Protein AF-A0A9E3KAG6-F1 (afdb_monomer_lite)

Radius of gyration: 15.15 Å; chains: 1; bounding box: 37×36×38 Å

Secondary structure (DSSP, 8-state):
-EEEEEE-TTB-SHHHHHHHHHHHHSSPPEEEETT-SSPPTTEEEEEE--B-GGGGSSSTTTTGGGSTTHHHHHHHHHTT--EEEETHHHHHHHHTTSS---EETTEE---HHHHHHHHHTT-EEEE-SS-SS--GGGEEEEE-TTS-EEEESS-GGGGSSGGGT--TTHHHHHHHHHHH-

Structure (mmCIF, N/CA/C/O backbone):
data_AF-A0A9E3KAG6-F1
#
_entry.id   AF-A0A9E3KAG6-F1
#
loop_
_atom_site.group_PDB
_atom_site.id
_atom_site.type_symbol
_atom_site.label_atom_id
_atom_site.label_alt_id
_atom_site.label_comp_id
_atom_site.label_asym_id
_atom_site.label_entity_id
_atom_site.label_seq_id
_atom_site.pdbx_PDB_ins_code
_atom_site.Cartn_x
_atom_site.Cartn_y
_atom_site.Cartn_z
_atom_site.occupancy
_atom_site.B_iso_or_equiv
_atom_site.auth_seq_id
_atom_site.auth_comp_id
_atom_site.auth_asym_id
_atom_site.auth_atom_id
_atom_site.pdbx_PDB_model_num
ATOM 1 N N . MET A 1 1 ? -18.579 0.492 5.345 1.00 77.81 1 MET A N 1
ATOM 2 C CA . MET A 1 1 ? -17.256 0.242 5.961 1.00 77.81 1 MET A CA 1
ATOM 3 C C . MET A 1 1 ? -16.505 1.558 6.053 1.00 77.81 1 MET A C 1
ATOM 5 O O . MET A 1 1 ? -16.587 2.322 5.100 1.00 77.81 1 MET A O 1
ATOM 9 N N . LYS A 1 2 ? -15.832 1.861 7.171 1.00 91.69 2 LYS A N 1
ATOM 10 C CA . LYS A 1 2 ? -14.986 3.061 7.254 1.00 91.69 2 LYS A CA 1
ATOM 11 C C . LYS A 1 2 ? -13.569 2.718 6.805 1.00 91.69 2 LYS A C 1
ATOM 13 O O . LYS A 1 2 ? -13.017 1.715 7.248 1.00 91.69 2 LYS A O 1
ATOM 18 N N . SER A 1 3 ? -12.988 3.561 5.968 1.00 95.44 3 SER A N 1
ATOM 19 C CA . SER A 1 3 ? -11.606 3.451 5.506 1.00 95.44 3 SER A CA 1
ATOM 20 C C . SER A 1 3 ? -10.801 4.670 5.951 1.00 95.44 3 SER A C 1
ATOM 22 O O . SER A 1 3 ? -11.362 5.747 6.168 1.00 95.44 3 SER A O 1
ATOM 24 N N . ALA A 1 4 ? -9.490 4.503 6.102 1.00 97.44 4 ALA A N 1
ATOM 25 C CA . ALA A 1 4 ? -8.551 5.587 6.369 1.00 97.44 4 ALA A CA 1
ATOM 26 C C . ALA A 1 4 ? -7.485 5.637 5.273 1.00 97.44 4 ALA A C 1
ATOM 28 O O . ALA A 1 4 ? -6.907 4.607 4.937 1.00 97.44 4 ALA A O 1
ATOM 29 N N . VAL A 1 5 ? -7.198 6.830 4.756 1.00 98.31 5 VAL A N 1
ATOM 30 C CA . VAL A 1 5 ? -6.017 7.111 3.931 1.00 98.31 5 VAL A CA 1
ATOM 31 C C . VAL A 1 5 ? -5.046 7.918 4.779 1.00 98.31 5 VAL A C 1
ATOM 33 O O . VAL A 1 5 ? -5.398 8.990 5.272 1.00 98.31 5 VAL A O 1
ATOM 36 N N . ILE A 1 6 ? -3.835 7.402 4.970 1.00 98.56 6 ILE A N 1
ATOM 37 C CA . ILE A 1 6 ? -2.831 8.047 5.820 1.00 98.56 6 ILE A CA 1
ATOM 38 C C . ILE A 1 6 ? -2.099 9.132 5.032 1.00 98.56 6 ILE A C 1
ATOM 40 O O . ILE A 1 6 ? -1.565 8.870 3.962 1.00 98.56 6 ILE A O 1
ATOM 44 N N . VAL A 1 7 ? -2.036 10.346 5.568 1.00 98.44 7 VAL A N 1
ATOM 45 C CA . VAL A 1 7 ? -1.378 11.494 4.935 1.00 98.44 7 VAL A CA 1
ATOM 46 C C . VAL A 1 7 ? -0.050 11.761 5.633 1.00 98.44 7 VAL A C 1
ATOM 48 O O . VAL A 1 7 ? -0.022 12.091 6.821 1.00 98.44 7 VAL A O 1
ATOM 51 N N . PHE A 1 8 ? 1.047 11.642 4.886 1.00 98.12 8 PHE A N 1
ATOM 52 C CA . PHE A 1 8 ? 2.402 11.933 5.358 1.00 98.12 8 PHE A CA 1
ATOM 53 C C . PHE A 1 8 ? 2.898 13.255 4.757 1.00 98.12 8 PHE A C 1
ATOM 55 O O . PHE A 1 8 ? 2.455 13.649 3.677 1.00 98.12 8 PHE A O 1
ATOM 62 N N . PRO A 1 9 ? 3.868 13.946 5.378 1.00 97.06 9 PRO A N 1
ATOM 63 C CA . PRO A 1 9 ? 4.537 15.063 4.727 1.00 97.06 9 PRO A CA 1
ATOM 64 C C . PRO A 1 9 ? 5.186 14.556 3.435 1.00 97.06 9 PRO A C 1
ATOM 66 O O . PRO A 1 9 ? 5.967 13.614 3.487 1.00 97.06 9 PRO A O 1
ATOM 69 N N . GLY A 1 10 ? 4.860 15.139 2.280 1.00 93.00 10 GLY A N 1
ATOM 70 C CA . GLY A 1 10 ? 5.414 14.723 0.982 1.00 93.00 10 GLY A CA 1
ATOM 71 C C . GLY A 1 10 ? 4.721 13.532 0.303 1.00 93.00 10 GLY A C 1
ATOM 72 O O . GLY A 1 10 ? 5.100 13.182 -0.819 1.00 93.00 10 GLY A O 1
ATOM 73 N N . SER A 1 11 ? 3.682 12.931 0.905 1.00 92.75 11 SER A N 1
ATOM 74 C CA . SER A 1 11 ? 2.778 12.076 0.123 1.00 92.75 11 SER A CA 1
ATOM 75 C C . SER A 1 11 ? 2.106 12.910 -0.975 1.00 92.75 11 SER A C 1
ATOM 77 O O . SER A 1 11 ? 1.909 14.117 -0.820 1.00 92.75 11 SER A O 1
ATOM 79 N N . ASN A 1 12 ? 1.830 12.292 -2.125 1.00 94.81 12 ASN A N 1
ATOM 80 C CA . ASN A 1 12 ? 1.224 13.003 -3.257 1.00 94.81 12 ASN A CA 1
ATOM 81 C C . ASN A 1 12 ? 0.150 12.203 -4.006 1.00 94.81 12 ASN A C 1
ATOM 83 O O . ASN A 1 12 ? -0.509 12.766 -4.875 1.00 94.81 12 ASN A O 1
ATOM 87 N N . CYS A 1 13 ? -0.051 10.930 -3.649 1.00 95.81 13 CYS A N 1
ATOM 88 C CA . CYS A 1 13 ? -1.114 10.076 -4.189 1.00 95.81 13 CYS A CA 1
ATOM 89 C C . CYS A 1 13 ? -2.250 9.845 -3.173 1.00 95.81 13 CYS A C 1
ATOM 91 O O . CYS A 1 13 ? -3.139 9.037 -3.415 1.00 95.81 13 CYS A O 1
ATOM 93 N N . ASP A 1 14 ? -2.234 10.527 -2.023 1.00 96.44 14 ASP A N 1
ATOM 94 C CA . ASP A 1 14 ? -3.282 10.433 -0.993 1.00 96.44 14 ASP A CA 1
ATOM 95 C C . ASP A 1 14 ? -4.676 10.764 -1.546 1.00 96.44 14 ASP A C 1
ATOM 97 O O . ASP A 1 14 ? -5.625 10.010 -1.328 1.00 96.44 14 ASP A O 1
ATOM 101 N N . ARG A 1 15 ? -4.806 11.850 -2.314 1.00 96.12 15 ARG A N 1
ATOM 102 C CA . ARG A 1 15 ? -6.071 12.215 -2.970 1.00 96.12 15 ARG A CA 1
ATOM 103 C C . ARG A 1 15 ? -6.500 11.219 -4.045 1.00 96.12 15 ARG A C 1
ATOM 105 O O . ARG A 1 15 ? -7.683 10.893 -4.088 1.00 96.12 15 ARG A O 1
ATOM 112 N N . ASP A 1 16 ? -5.570 10.722 -4.858 1.00 95.25 16 ASP A N 1
ATOM 113 C CA . ASP A 1 16 ? -5.859 9.724 -5.900 1.00 95.25 16 ASP A CA 1
ATOM 114 C C . ASP A 1 16 ? -6.440 8.455 -5.263 1.00 95.25 16 ASP A C 1
ATOM 116 O O . ASP A 1 16 ? -7.494 7.957 -5.661 1.00 95.25 16 ASP A O 1
ATOM 120 N N . LEU A 1 17 ? -5.804 7.989 -4.187 1.00 95.19 17 LEU A N 1
ATOM 121 C CA . LEU A 1 17 ? -6.249 6.829 -3.426 1.00 95.19 17 LEU A CA 1
ATOM 122 C C . LEU A 1 17 ? -7.601 7.067 -2.742 1.00 95.19 17 LEU A C 1
ATOM 124 O O . LEU A 1 17 ? -8.454 6.179 -2.720 1.00 95.19 17 LEU A O 1
ATOM 128 N N . ALA A 1 18 ? -7.833 8.275 -2.224 1.00 96.00 18 ALA A N 1
ATOM 129 C CA . ALA A 1 18 ? -9.111 8.636 -1.625 1.00 96.00 18 ALA A CA 1
ATOM 130 C C . ALA A 1 18 ? -10.261 8.654 -2.641 1.00 96.00 18 ALA A C 1
ATOM 132 O O . ALA A 1 18 ? -11.360 8.187 -2.329 1.00 96.00 18 ALA A O 1
ATOM 133 N N . VAL A 1 19 ? -10.008 9.156 -3.855 1.00 94.88 19 VAL A N 1
ATOM 134 C CA . VAL A 1 19 ? -10.962 9.102 -4.969 1.00 94.88 19 VAL A CA 1
ATOM 135 C C . VAL A 1 19 ? -11.237 7.653 -5.344 1.00 94.88 19 VAL A C 1
ATOM 137 O O . VAL A 1 19 ? -12.400 7.265 -5.360 1.00 94.88 19 VAL A O 1
ATOM 140 N N . ALA A 1 20 ? -10.201 6.835 -5.540 1.00 93.56 20 ALA A N 1
ATOM 141 C CA . ALA A 1 20 ? -10.365 5.428 -5.891 1.00 93.56 20 ALA A CA 1
ATOM 142 C C . ALA A 1 20 ? -11.238 4.671 -4.874 1.00 93.56 20 ALA A C 1
ATOM 144 O O . ALA A 1 20 ? -12.195 3.993 -5.245 1.00 93.56 20 ALA A O 1
ATOM 145 N N . ILE A 1 21 ? -10.974 4.852 -3.578 1.00 93.12 21 ILE A N 1
ATOM 146 C CA . ILE A 1 21 ? -11.787 4.260 -2.508 1.00 93.12 21 ILE A CA 1
ATOM 147 C C . ILE A 1 21 ? -13.230 4.777 -2.573 1.00 93.12 21 ILE A C 1
ATOM 149 O O . ILE A 1 21 ? -14.169 3.985 -2.492 1.00 93.12 21 ILE A O 1
ATOM 153 N N . ARG A 1 22 ? -13.449 6.084 -2.748 1.00 93.69 22 ARG A N 1
ATOM 154 C CA . ARG A 1 22 ? -14.803 6.653 -2.832 1.00 93.69 22 ARG A CA 1
ATOM 155 C C . ARG A 1 22 ? -15.587 6.122 -4.034 1.00 93.69 22 ARG A C 1
ATOM 157 O O . ARG A 1 22 ? -16.750 5.771 -3.871 1.00 93.69 22 ARG A O 1
ATOM 164 N N . GLU A 1 23 ? -14.962 6.040 -5.205 1.00 91.00 23 GLU A N 1
ATOM 165 C CA . GLU A 1 23 ? -15.593 5.587 -6.455 1.00 91.00 23 GLU A CA 1
ATOM 166 C C . GLU A 1 23 ? -16.040 4.121 -6.415 1.00 91.00 23 GLU A C 1
ATOM 168 O O . GLU A 1 23 ? -16.951 3.714 -7.142 1.00 91.00 23 GLU A O 1
ATOM 173 N N . VAL A 1 24 ? -15.393 3.309 -5.581 1.00 89.19 24 VAL A N 1
ATOM 174 C CA . VAL A 1 24 ? -15.722 1.888 -5.456 1.00 89.19 24 VAL A CA 1
ATOM 175 C C . VAL A 1 24 ? -16.631 1.625 -4.258 1.00 89.19 24 VAL A C 1
ATOM 177 O O . VAL A 1 24 ? -17.584 0.861 -4.365 1.00 89.19 24 VAL A O 1
ATOM 180 N N . THR A 1 25 ? -16.388 2.280 -3.121 1.00 87.19 25 THR A N 1
ATOM 181 C CA . THR A 1 25 ? -17.160 2.049 -1.885 1.00 87.19 25 THR A CA 1
ATOM 182 C C . THR A 1 25 ? -18.422 2.912 -1.761 1.00 87.19 25 THR A C 1
ATOM 184 O O . THR A 1 25 ? -19.243 2.681 -0.869 1.00 87.19 25 THR A O 1
ATOM 187 N N . GLY A 1 26 ? -18.543 3.971 -2.565 1.00 90.69 26 GLY A N 1
ATOM 188 C CA . GLY A 1 26 ? -19.543 5.030 -2.395 1.00 90.69 26 GLY A CA 1
ATOM 189 C C . GLY A 1 26 ? -19.307 5.944 -1.183 1.00 90.69 26 GLY A C 1
ATOM 190 O O . GLY A 1 26 ? -20.096 6.857 -0.952 1.00 90.69 26 GLY A O 1
ATOM 191 N N . HIS A 1 27 ? -18.240 5.730 -0.403 1.00 91.69 27 HIS A N 1
ATOM 192 C CA . HIS A 1 27 ? -17.947 6.464 0.829 1.00 91.69 27 HIS A CA 1
ATOM 193 C C . HIS A 1 27 ? -16.524 7.026 0.801 1.00 91.69 27 HIS A C 1
ATOM 195 O O . HIS A 1 27 ? -15.561 6.328 0.492 1.00 91.69 27 HIS A O 1
ATOM 201 N N . ALA A 1 28 ? -16.367 8.303 1.147 1.00 94.94 28 ALA A N 1
ATOM 202 C CA . ALA A 1 28 ? -15.037 8.893 1.252 1.00 94.94 28 ALA A CA 1
ATOM 203 C C . ALA A 1 28 ? -14.276 8.309 2.462 1.00 94.94 28 ALA A C 1
ATOM 205 O O . ALA A 1 28 ? -14.871 8.190 3.540 1.00 94.94 28 ALA A O 1
ATOM 206 N N . PRO A 1 29 ? -12.979 7.978 2.321 1.00 96.44 29 PRO A N 1
ATOM 207 C CA . PRO A 1 29 ? -12.153 7.618 3.465 1.00 96.44 29 PRO A CA 1
ATOM 208 C C . PRO A 1 29 ? -11.921 8.819 4.382 1.00 96.44 29 PRO A C 1
ATOM 210 O O . PRO A 1 29 ? -11.975 9.978 3.965 1.00 96.44 29 PRO A O 1
ATOM 213 N N . VAL A 1 30 ? -11.574 8.531 5.633 1.00 97.69 30 VAL A N 1
ATOM 214 C CA . VAL A 1 30 ? -10.984 9.522 6.532 1.00 97.69 30 VAL A CA 1
ATOM 215 C C . VAL A 1 30 ? -9.553 9.798 6.075 1.00 97.69 30 VAL A C 1
ATOM 217 O O . VAL A 1 30 ? -8.737 8.881 6.002 1.00 97.69 30 VAL A O 1
ATOM 220 N N . MET A 1 31 ? -9.235 11.060 5.800 1.00 98.19 31 MET A N 1
ATOM 221 C CA . MET A 1 31 ? -7.858 11.496 5.556 1.00 98.19 31 MET A CA 1
ATOM 222 C C . MET A 1 31 ? -7.173 11.700 6.911 1.00 98.19 31 MET A C 1
ATOM 224 O O . MET A 1 31 ? -7.459 12.680 7.598 1.00 98.19 31 MET A O 1
ATOM 228 N N . LEU A 1 32 ? -6.323 10.760 7.324 1.00 98.25 32 LEU A N 1
ATOM 229 C CA . LEU A 1 32 ? -5.736 10.734 8.665 1.00 98.25 32 LEU A CA 1
ATOM 230 C C . LEU A 1 32 ? -4.290 11.230 8.643 1.00 98.25 32 LEU A C 1
ATOM 232 O O . LEU A 1 32 ? -3.442 10.659 7.961 1.00 98.25 32 LEU A O 1
ATOM 236 N N . TRP A 1 33 ? -3.994 12.278 9.407 1.00 98.19 33 TRP A N 1
ATOM 237 C CA . TRP A 1 33 ? -2.645 12.833 9.487 1.00 98.19 33 TRP A CA 1
ATOM 238 C C . TRP A 1 33 ? -1.684 11.876 10.207 1.00 98.19 33 TRP A C 1
ATOM 240 O O . TRP A 1 33 ? -1.996 11.353 11.272 1.00 98.19 33 TRP A O 1
ATOM 250 N N . HIS A 1 34 ? -0.478 11.677 9.668 1.00 98.06 34 HIS A N 1
ATOM 251 C CA . HIS A 1 34 ? 0.520 10.760 10.241 1.00 98.06 34 HIS A CA 1
ATOM 252 C C . HIS A 1 34 ? 0.954 11.099 11.686 1.00 98.06 34 HIS A C 1
ATOM 254 O O . HIS A 1 34 ? 1.539 10.259 12.379 1.00 98.06 34 HIS A O 1
ATOM 260 N N . GLY A 1 35 ? 0.727 12.347 12.113 1.00 97.94 35 GLY A N 1
ATOM 261 C CA . GLY A 1 35 ? 1.027 12.847 13.453 1.00 97.94 35 GLY A CA 1
ATOM 262 C C . GLY A 1 35 ? -0.011 12.474 14.514 1.00 97.94 35 GLY A C 1
ATOM 263 O O . GLY A 1 35 ? 0.240 12.710 15.698 1.00 97.94 35 GLY A O 1
ATOM 264 N N . GLU A 1 36 ? -1.145 11.892 14.119 1.00 98.19 36 GLU A N 1
ATOM 265 C CA . GLU A 1 36 ? -2.110 11.307 15.051 1.00 98.19 36 GLU A CA 1
ATOM 266 C C . GLU A 1 36 ? -1.525 10.068 15.737 1.00 98.19 36 GLU A C 1
ATOM 268 O O . GLU A 1 36 ? -0.609 9.428 15.222 1.00 98.19 36 GLU A O 1
ATOM 273 N N . SER A 1 37 ? -2.029 9.738 16.925 1.00 96.69 37 SER A N 1
ATOM 274 C CA . SER A 1 37 ? -1.586 8.558 17.684 1.00 96.69 37 SER A CA 1
ATOM 275 C C . SER A 1 37 ? -2.578 7.407 17.684 1.00 96.69 37 SER A C 1
ATOM 277 O O . SER A 1 37 ? -2.259 6.371 18.248 1.00 96.69 37 SER A O 1
ATOM 279 N N . GLU A 1 38 ? -3.775 7.596 17.131 1.00 97.00 38 GLU A N 1
ATOM 280 C CA . GLU A 1 38 ? -4.855 6.614 17.185 1.00 97.00 38 GLU A CA 1
ATOM 281 C C . GLU A 1 38 ? -5.615 6.579 15.859 1.00 97.00 38 GLU A C 1
ATOM 283 O O . GLU A 1 38 ? -5.749 7.586 15.158 1.00 97.00 38 GLU A O 1
ATOM 288 N N . LEU A 1 39 ? -6.117 5.394 15.515 1.00 97.25 39 LEU A N 1
ATOM 289 C CA . LEU A 1 39 ? -7.044 5.218 14.403 1.00 97.25 39 LEU A CA 1
ATOM 290 C C . LEU A 1 39 ? -8.471 5.503 14.892 1.00 97.25 39 LEU A C 1
ATOM 292 O O . LEU A 1 39 ? -8.816 5.082 15.995 1.00 97.25 39 LEU A O 1
ATOM 296 N N . PRO A 1 40 ? -9.331 6.140 14.078 1.00 95.75 40 PRO A N 1
ATOM 297 C CA . PRO A 1 40 ? -10.746 6.270 14.407 1.00 95.75 40 PRO A CA 1
ATOM 298 C C . PRO A 1 40 ? -11.435 4.915 14.638 1.00 95.75 40 PRO A C 1
ATOM 300 O O . PRO A 1 40 ? -11.089 3.906 14.019 1.00 95.75 40 PRO A O 1
ATOM 303 N N . ASP A 1 41 ? -12.485 4.902 15.458 1.00 93.19 41 ASP A N 1
ATOM 304 C CA . ASP A 1 41 ? -13.242 3.678 15.725 1.00 93.19 41 ASP A CA 1
ATOM 305 C C . ASP A 1 41 ? -13.953 3.131 14.478 1.00 93.19 41 ASP A C 1
ATOM 307 O O . ASP A 1 41 ? -14.648 3.847 13.733 1.00 93.19 41 ASP A O 1
ATOM 311 N N . GLY A 1 42 ? -13.846 1.811 14.309 1.00 92.62 42 GLY A N 1
ATOM 312 C CA . GLY A 1 42 ? -14.519 1.058 13.252 1.00 92.62 42 GLY A CA 1
ATOM 313 C C . GLY A 1 42 ? -13.862 1.165 11.875 1.00 92.62 42 GLY A C 1
ATOM 314 O O . GLY A 1 42 ? -14.542 0.931 10.874 1.00 92.62 42 GLY A O 1
ATOM 315 N N . ILE A 1 43 ? -12.578 1.542 11.801 1.00 94.88 43 ILE A N 1
ATOM 316 C CA . ILE A 1 43 ? -11.793 1.448 10.562 1.00 94.88 43 ILE A CA 1
ATOM 317 C C . ILE A 1 43 ? -11.647 -0.023 10.160 1.00 94.88 43 ILE A C 1
ATOM 319 O O . ILE A 1 43 ? -11.070 -0.824 10.892 1.00 94.88 43 ILE A O 1
ATOM 323 N N . GLY A 1 44 ? -12.180 -0.353 8.984 1.00 93.69 44 GLY A N 1
ATOM 324 C CA . GLY A 1 44 ? -12.109 -1.677 8.363 1.00 93.69 44 GLY A CA 1
ATOM 325 C C . GLY A 1 44 ? -11.127 -1.760 7.194 1.00 93.69 44 GLY A C 1
ATOM 326 O O . GLY A 1 44 ? -10.910 -2.841 6.677 1.00 93.69 44 GLY A O 1
ATOM 327 N N . LEU A 1 45 ? -10.525 -0.646 6.769 1.00 95.69 45 LEU A N 1
ATOM 328 C CA . LEU A 1 45 ? -9.474 -0.624 5.748 1.00 95.69 45 LEU A CA 1
ATOM 329 C C . LEU A 1 45 ? -8.517 0.536 6.017 1.00 95.69 45 LEU A C 1
ATOM 331 O O . LEU A 1 45 ? -8.956 1.678 6.174 1.00 95.69 45 LEU A O 1
ATOM 335 N N . ILE A 1 46 ? -7.218 0.258 6.017 1.00 97.62 46 ILE A N 1
ATOM 336 C CA . ILE A 1 46 ? -6.166 1.271 6.120 1.00 97.62 46 ILE A CA 1
ATOM 337 C C . ILE A 1 46 ? -5.403 1.307 4.800 1.00 97.62 46 ILE A C 1
ATOM 339 O O . ILE A 1 46 ? -4.942 0.282 4.312 1.00 97.62 46 ILE A O 1
ATOM 343 N N . ALA A 1 47 ? -5.248 2.491 4.226 1.00 97.69 47 ALA A N 1
ATOM 344 C CA . ALA A 1 47 ? -4.569 2.695 2.961 1.00 97.69 47 ALA A CA 1
ATOM 345 C C . ALA A 1 47 ? -3.393 3.670 3.150 1.00 97.69 47 ALA A C 1
ATOM 347 O O . ALA A 1 47 ? -3.563 4.806 3.596 1.00 97.69 47 ALA A O 1
ATOM 348 N N . VAL A 1 48 ? -2.187 3.210 2.829 1.00 98.25 48 VAL A N 1
ATOM 349 C CA . VAL A 1 48 ? -0.931 3.961 2.895 1.00 98.25 48 VAL A CA 1
ATOM 350 C C . VAL A 1 48 ? -0.563 4.364 1.459 1.00 98.25 48 VAL A C 1
ATOM 352 O O . VAL A 1 48 ? -0.283 3.488 0.634 1.00 98.25 48 VAL A O 1
ATOM 355 N N . PRO A 1 49 ? -0.615 5.662 1.117 1.00 97.69 49 PRO A N 1
ATOM 356 C CA . PRO A 1 49 ? -0.532 6.116 -0.265 1.00 97.69 49 PRO A CA 1
ATOM 357 C C . PRO A 1 49 ? 0.900 6.148 -0.797 1.00 97.69 49 PRO A C 1
ATOM 359 O O . PRO A 1 49 ? 1.875 6.130 -0.046 1.00 97.69 49 PRO A O 1
ATOM 362 N N . GLY A 1 50 ? 1.009 6.276 -2.119 1.00 94.75 50 GLY A N 1
ATOM 363 C CA . GLY A 1 50 ? 2.266 6.590 -2.786 1.00 94.75 50 GLY A CA 1
ATOM 364 C C . GLY A 1 50 ? 2.686 8.062 -2.667 1.00 94.75 50 GLY A C 1
ATOM 365 O O . GLY A 1 50 ? 1.944 8.933 -2.195 1.00 94.75 50 GLY A O 1
ATOM 366 N N . GLY A 1 51 ? 3.897 8.346 -3.141 1.00 94.62 51 GLY A N 1
ATOM 367 C CA . GLY A 1 51 ? 4.492 9.679 -3.161 1.00 94.62 51 GLY A CA 1
ATOM 368 C C . GLY A 1 51 ? 5.963 9.653 -2.784 1.00 94.62 51 GLY A C 1
ATOM 369 O O . GLY A 1 51 ? 6.649 8.689 -3.093 1.00 94.62 51 GLY A O 1
ATOM 370 N N . PHE A 1 52 ? 6.431 10.715 -2.134 1.00 96.31 52 PHE A N 1
ATOM 371 C CA . PHE A 1 52 ? 7.809 10.850 -1.660 1.00 96.31 52 PHE A CA 1
ATOM 372 C C . PHE A 1 52 ? 7.755 11.330 -0.214 1.00 96.31 52 PHE A C 1
ATOM 374 O O . PHE A 1 52 ? 8.042 12.495 0.082 1.00 96.31 52 PHE A O 1
ATOM 381 N N . SER A 1 53 ? 7.262 10.479 0.689 1.00 95.94 53 SER A N 1
ATOM 382 C CA . SER A 1 53 ? 7.119 10.866 2.090 1.00 95.94 53 SER A CA 1
ATOM 383 C C . SER A 1 53 ? 8.468 11.319 2.662 1.00 95.94 53 SER A C 1
ATOM 385 O O . SER A 1 53 ? 9.501 10.679 2.487 1.00 95.94 53 SER A O 1
ATOM 387 N N . TYR A 1 54 ? 8.475 12.488 3.303 1.00 96.56 54 TYR A N 1
ATOM 388 C CA . TYR A 1 54 ? 9.680 13.190 3.753 1.00 96.56 54 TYR A CA 1
ATOM 389 C C . TYR A 1 54 ? 10.733 13.409 2.652 1.00 96.56 54 TYR A C 1
ATOM 391 O O . TYR A 1 54 ? 11.924 13.484 2.943 1.00 96.56 54 TYR A O 1
ATOM 399 N N . GLY A 1 55 ? 10.307 13.501 1.390 1.00 95.19 55 GLY A N 1
ATOM 400 C CA . GLY A 1 55 ? 11.191 13.644 0.233 1.00 95.19 55 GLY A CA 1
ATOM 401 C C . GLY A 1 55 ? 12.114 12.448 0.007 1.00 95.19 55 GLY A C 1
ATOM 402 O O . GLY A 1 55 ? 13.101 12.599 -0.705 1.00 95.19 55 GLY A O 1
ATOM 403 N N . ASP A 1 56 ? 11.842 11.308 0.655 1.00 94.38 56 ASP A N 1
ATOM 404 C CA . ASP A 1 56 ? 12.713 10.131 0.692 1.00 94.38 56 ASP A CA 1
ATOM 405 C C . ASP A 1 56 ? 14.164 10.445 1.130 1.00 94.38 56 ASP A C 1
ATOM 407 O O . ASP A 1 56 ? 15.095 9.704 0.827 1.00 94.38 56 ASP A O 1
ATOM 411 N N . TYR A 1 57 ? 14.371 11.530 1.894 1.00 93.69 57 TYR A N 1
ATOM 412 C CA . TYR A 1 57 ? 15.703 12.094 2.155 1.00 93.69 57 TYR A CA 1
ATOM 413 C C . TYR A 1 57 ? 16.696 11.152 2.844 1.00 93.69 57 TYR A C 1
ATOM 415 O O . TYR A 1 57 ? 17.899 11.280 2.626 1.00 93.69 57 TYR A O 1
ATOM 423 N N . LEU A 1 58 ? 16.220 10.248 3.705 1.00 92.88 58 LEU A N 1
ATOM 424 C CA . LEU A 1 58 ? 17.075 9.235 4.332 1.00 92.88 58 LEU A CA 1
ATOM 425 C C . LEU A 1 58 ? 17.132 7.960 3.483 1.00 92.88 58 LEU A C 1
ATOM 427 O O . LEU A 1 58 ? 18.206 7.458 3.169 1.00 92.88 58 LEU A O 1
ATOM 431 N N . ARG A 1 59 ? 15.949 7.427 3.189 1.00 92.75 59 ARG A N 1
ATOM 432 C CA . ARG A 1 59 ? 15.647 6.291 2.316 1.00 92.75 59 ARG A CA 1
ATOM 433 C C . ARG A 1 59 ? 14.130 6.268 2.144 1.00 92.75 59 ARG A C 1
ATOM 435 O O . ARG A 1 59 ? 13.420 6.692 3.067 1.00 92.75 59 ARG A O 1
ATOM 442 N N . SER A 1 60 ? 13.628 5.790 1.008 1.00 94.06 60 SER A N 1
ATOM 443 C CA . SER A 1 60 ? 12.198 5.851 0.723 1.00 94.06 60 SER A CA 1
ATOM 444 C C . SER A 1 60 ? 11.343 5.171 1.790 1.00 94.06 60 SER A C 1
ATOM 446 O O . SER A 1 60 ? 11.532 4.003 2.126 1.00 94.06 60 SER A O 1
ATOM 448 N N . GLY A 1 61 ? 10.415 5.939 2.361 1.00 94.38 61 GLY A N 1
ATOM 449 C CA . GLY A 1 61 ? 9.508 5.490 3.419 1.00 94.38 61 GLY A CA 1
ATOM 450 C C . GLY A 1 61 ? 10.124 5.334 4.819 1.00 94.38 61 GLY A C 1
ATOM 451 O O . GLY A 1 61 ? 9.373 5.225 5.790 1.00 94.38 61 GLY A O 1
ATOM 452 N N . ALA A 1 62 ? 11.453 5.391 4.976 1.00 95.12 62 ALA A N 1
ATOM 453 C CA . ALA A 1 62 ? 12.138 5.113 6.245 1.00 95.12 62 ALA A CA 1
ATOM 454 C C . ALA A 1 62 ? 11.717 6.055 7.381 1.00 95.12 62 ALA A C 1
ATOM 456 O O . ALA A 1 62 ? 11.492 5.631 8.515 1.00 95.12 62 ALA A O 1
ATOM 457 N N . MET A 1 63 ? 11.603 7.352 7.078 1.00 96.88 63 MET A N 1
ATOM 458 C CA . MET A 1 63 ? 11.172 8.355 8.055 1.00 96.88 63 MET A CA 1
ATOM 459 C C . MET A 1 63 ? 9.678 8.230 8.359 1.00 96.88 63 MET A C 1
ATOM 461 O O . MET A 1 63 ? 9.273 8.282 9.520 1.00 96.88 63 MET A O 1
ATOM 465 N N . ALA A 1 64 ? 8.857 8.007 7.331 1.00 97.56 64 ALA A N 1
ATOM 466 C CA . ALA A 1 64 ? 7.415 7.855 7.483 1.00 97.56 64 ALA A CA 1
ATOM 467 C C . ALA A 1 64 ? 7.033 6.626 8.316 1.00 97.56 64 ALA A C 1
ATOM 469 O O . ALA A 1 64 ? 6.141 6.736 9.158 1.00 97.56 64 ALA A O 1
ATOM 470 N N . ALA A 1 65 ? 7.769 5.519 8.199 1.00 97.25 65 ALA A N 1
ATOM 471 C CA . ALA A 1 65 ? 7.592 4.319 9.019 1.00 97.25 65 ALA A CA 1
ATOM 472 C C . ALA A 1 65 ? 7.825 4.540 10.525 1.00 97.25 65 ALA A C 1
ATOM 474 O O . ALA A 1 65 ? 7.461 3.695 11.343 1.00 97.25 65 ALA A O 1
ATOM 475 N N . ARG A 1 66 ? 8.405 5.682 10.915 1.00 97.50 66 ARG A N 1
ATOM 476 C CA . ARG A 1 66 ? 8.583 6.100 12.315 1.00 97.50 66 ARG A CA 1
ATOM 477 C C . ARG A 1 66 ? 7.568 7.157 12.764 1.00 97.50 66 ARG A C 1
ATOM 479 O O . ARG A 1 66 ? 7.715 7.716 13.848 1.00 97.50 66 ARG A O 1
ATOM 486 N N . SER A 1 67 ? 6.546 7.438 11.954 1.00 98.06 67 SER A N 1
ATOM 487 C CA . SER A 1 67 ? 5.484 8.389 12.301 1.00 98.06 67 SER A CA 1
ATOM 488 C C . SER A 1 67 ? 4.640 7.907 13.478 1.00 98.06 67 SER A C 1
ATOM 490 O O . SER A 1 67 ? 4.490 6.707 13.707 1.00 98.06 67 SER A O 1
ATOM 492 N N . ARG A 1 68 ? 4.033 8.861 14.194 1.00 98.38 68 ARG A N 1
ATOM 493 C CA . ARG A 1 68 ? 3.272 8.614 15.427 1.00 98.38 68 ARG A CA 1
ATOM 494 C C . ARG A 1 68 ? 2.076 7.676 15.232 1.00 98.38 68 ARG A C 1
ATOM 496 O O . ARG A 1 68 ? 1.756 6.946 16.163 1.00 98.38 68 ARG A O 1
ATOM 503 N N . ILE A 1 69 ? 1.482 7.648 14.037 1.00 98.44 69 ILE A N 1
ATOM 504 C CA . ILE A 1 69 ? 0.341 6.776 13.722 1.00 98.44 69 ILE A CA 1
ATOM 505 C C . ILE A 1 69 ? 0.730 5.307 13.485 1.00 98.44 69 ILE A C 1
ATOM 507 O O . ILE A 1 69 ? -0.108 4.411 13.585 1.00 98.44 69 ILE A O 1
ATOM 511 N N . MET A 1 70 ? 1.998 5.032 13.154 1.00 98.44 70 MET A N 1
ATOM 512 C CA . MET A 1 70 ? 2.432 3.705 12.701 1.00 98.44 70 MET A CA 1
ATOM 513 C C . MET A 1 70 ? 2.217 2.589 13.734 1.00 98.44 70 MET A C 1
ATOM 515 O O . MET A 1 70 ? 1.765 1.521 13.321 1.00 98.44 70 MET A O 1
ATOM 519 N N . PRO A 1 71 ? 2.448 2.789 15.049 1.00 98.56 71 PRO A N 1
ATOM 520 C CA . PRO A 1 71 ? 2.117 1.783 16.057 1.00 98.56 71 PRO A CA 1
ATOM 521 C C . PRO A 1 71 ? 0.653 1.326 16.005 1.00 98.56 71 PRO A C 1
ATOM 523 O O . PRO A 1 71 ? 0.398 0.126 16.035 1.00 98.56 71 PRO A O 1
ATOM 526 N N . SER A 1 72 ? -0.306 2.245 15.841 1.00 98.25 72 SER A N 1
ATOM 527 C CA . SER A 1 72 ? -1.731 1.895 15.746 1.00 98.25 72 SER A CA 1
ATOM 528 C C . SER A 1 72 ? -2.072 1.149 14.460 1.00 98.25 72 SER A C 1
ATOM 530 O O . SER A 1 72 ? -2.932 0.271 14.474 1.00 98.25 72 SER A O 1
ATOM 532 N N . ILE A 1 73 ? -1.396 1.467 13.350 1.00 98.44 73 ILE A N 1
ATOM 533 C CA . ILE A 1 73 ? -1.541 0.729 12.085 1.00 98.44 73 ILE A CA 1
ATOM 534 C C . ILE A 1 73 ? -1.015 -0.698 12.244 1.00 98.44 73 ILE A C 1
ATOM 536 O O . ILE A 1 73 ? -1.683 -1.640 11.824 1.00 98.44 73 ILE A O 1
ATOM 540 N N . ILE A 1 74 ? 0.146 -0.866 12.883 1.00 98.44 74 ILE A N 1
ATOM 541 C CA . ILE A 1 74 ? 0.733 -2.183 13.158 1.00 98.44 74 ILE A CA 1
ATOM 542 C C . ILE A 1 74 ? -0.193 -3.004 14.059 1.00 98.44 74 ILE A C 1
ATOM 544 O O . ILE A 1 74 ? -0.460 -4.169 13.772 1.00 98.44 74 ILE A O 1
ATOM 548 N N . GLU A 1 75 ? -0.731 -2.396 15.116 1.00 98.12 75 GLU A N 1
ATOM 549 C CA . GLU A 1 75 ? -1.676 -3.056 16.015 1.00 98.12 75 GLU A CA 1
ATOM 550 C C . GLU A 1 75 ? -2.961 -3.470 15.280 1.00 98.12 75 GLU A C 1
ATOM 552 O O . GLU A 1 75 ? -3.421 -4.603 15.419 1.00 98.12 75 GLU A O 1
ATOM 557 N N . ALA A 1 76 ? -3.519 -2.589 14.445 1.00 97.75 76 ALA A N 1
ATOM 558 C CA . ALA A 1 76 ? -4.695 -2.897 13.637 1.00 97.75 76 ALA A CA 1
ATOM 559 C C . ALA A 1 76 ? -4.435 -4.038 12.644 1.00 97.75 76 ALA A C 1
ATOM 561 O O . ALA A 1 76 ? -5.253 -4.955 12.549 1.00 97.75 76 ALA A O 1
ATOM 562 N N . ALA A 1 77 ? -3.283 -4.032 11.969 1.00 97.81 77 ALA A N 1
ATOM 563 C CA . ALA A 1 77 ? -2.862 -5.128 11.103 1.00 97.81 77 ALA A CA 1
ATOM 564 C C . ALA A 1 77 ? -2.743 -6.449 11.881 1.00 97.81 77 ALA A C 1
ATOM 566 O O . ALA A 1 77 ? -3.199 -7.483 11.397 1.00 97.81 77 ALA A O 1
ATOM 567 N N . GLY A 1 78 ? -2.209 -6.418 13.107 1.00 97.50 78 GLY A N 1
ATOM 568 C CA . GLY A 1 78 ? -2.137 -7.581 13.998 1.00 97.50 78 GLY A CA 1
ATOM 569 C C . GLY A 1 78 ? -3.506 -8.121 14.430 1.00 97.50 78 GLY A C 1
ATOM 570 O O . GLY A 1 78 ? -3.643 -9.314 14.685 1.00 97.50 78 GLY A O 1
ATOM 571 N N . ARG A 1 79 ? -4.540 -7.271 14.450 1.00 96.19 79 ARG A N 1
ATOM 572 C CA . ARG A 1 79 ? -5.944 -7.674 14.654 1.00 96.19 79 ARG A CA 1
ATOM 573 C C . ARG A 1 79 ? -6.642 -8.144 13.371 1.00 96.19 79 ARG A C 1
ATOM 575 O O . ARG A 1 79 ? -7.835 -8.427 13.410 1.00 96.19 79 ARG A O 1
ATOM 582 N N . GLY A 1 80 ? -5.932 -8.209 12.245 1.00 95.81 80 GLY A N 1
ATOM 583 C CA . GLY A 1 80 ? -6.475 -8.652 10.961 1.00 95.81 80 GLY A CA 1
ATOM 584 C C . GLY A 1 80 ? -7.127 -7.552 10.122 1.00 95.81 80 GLY A C 1
ATOM 585 O O . GLY A 1 80 ? -7.686 -7.859 9.075 1.00 95.81 80 GLY A O 1
ATOM 586 N N . VAL A 1 81 ? -7.050 -6.276 10.526 1.00 95.88 81 VAL A N 1
ATOM 587 C CA . VAL A 1 81 ? -7.560 -5.170 9.695 1.00 95.88 81 VAL A CA 1
ATOM 588 C C . VAL A 1 81 ? -6.755 -5.122 8.391 1.00 95.88 81 VAL A C 1
ATOM 590 O O . VAL A 1 81 ? -5.521 -5.119 8.459 1.00 95.88 81 VAL A O 1
ATOM 593 N N . PRO A 1 82 ? -7.402 -5.081 7.214 1.00 96.38 82 PRO A N 1
ATOM 594 C CA . PRO A 1 82 ? -6.689 -4.947 5.955 1.00 96.38 82 PRO A CA 1
ATOM 595 C C . PRO A 1 82 ? -5.884 -3.654 5.854 1.00 96.38 82 PRO A C 1
ATOM 597 O O . PRO A 1 82 ? -6.391 -2.563 6.1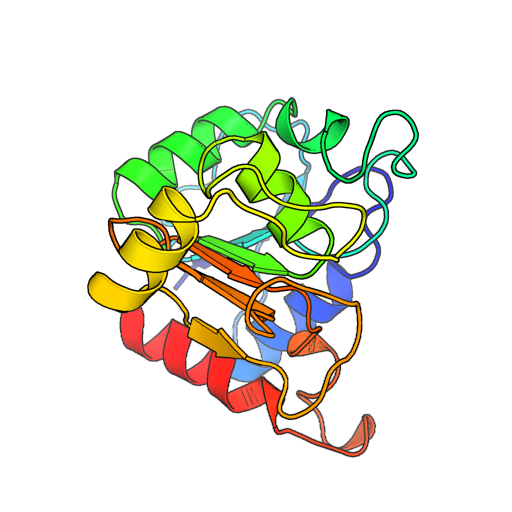40 1.00 96.38 82 PRO A O 1
ATOM 600 N N . VAL A 1 83 ? -4.640 -3.781 5.392 1.00 97.69 83 VAL A N 1
ATOM 601 C CA . VAL A 1 83 ? -3.742 -2.656 5.123 1.00 97.69 83 VAL A CA 1
ATOM 602 C C . VAL A 1 83 ? -3.221 -2.741 3.694 1.00 97.69 83 VAL A C 1
ATOM 604 O O . VAL A 1 83 ? -2.586 -3.720 3.317 1.00 97.69 83 VAL A O 1
ATOM 607 N N . LEU A 1 84 ? -3.459 -1.697 2.906 1.00 97.56 84 LEU A N 1
ATOM 608 C CA . LEU A 1 84 ? -2.974 -1.563 1.535 1.00 97.56 84 LEU A CA 1
ATOM 609 C C . LEU A 1 84 ? -1.874 -0.501 1.475 1.00 97.56 84 LEU A C 1
ATOM 611 O O . LEU A 1 84 ? -2.130 0.653 1.798 1.00 97.56 84 LEU A O 1
ATOM 615 N N . GLY A 1 85 ? -0.673 -0.858 1.029 1.00 97.62 85 GLY A N 1
ATOM 616 C CA . GLY A 1 85 ? 0.418 0.076 0.754 1.00 97.62 85 GLY A CA 1
ATOM 617 C C . GLY A 1 85 ? 0.755 0.130 -0.730 1.00 97.62 85 GLY A C 1
ATOM 618 O O . GLY A 1 85 ? 1.114 -0.887 -1.319 1.00 97.62 85 GLY A O 1
ATOM 619 N N . ILE A 1 86 ? 0.686 1.322 -1.323 1.00 97.06 86 ILE A N 1
ATOM 620 C CA . ILE A 1 86 ? 0.945 1.536 -2.755 1.00 97.06 86 ILE A CA 1
ATOM 621 C C . ILE A 1 86 ? 2.212 2.366 -2.947 1.00 97.06 86 ILE A C 1
ATOM 623 O O . ILE A 1 86 ? 2.330 3.445 -2.372 1.00 97.06 86 ILE A O 1
ATOM 627 N N . CYS A 1 87 ? 3.136 1.900 -3.788 1.00 95.69 87 CYS A N 1
ATOM 628 C CA . CYS A 1 87 ? 4.398 2.561 -4.118 1.00 95.69 87 CYS A CA 1
ATOM 629 C C . CYS A 1 87 ? 5.167 2.956 -2.844 1.00 95.69 87 CYS A C 1
ATOM 631 O O . CYS A 1 87 ? 5.635 2.079 -2.121 1.00 95.69 87 CYS A O 1
ATOM 633 N N . ASN A 1 88 ? 5.225 4.242 -2.487 1.00 96.69 88 ASN A N 1
ATOM 634 C CA . ASN A 1 88 ? 5.815 4.689 -1.220 1.00 96.69 88 ASN A CA 1
ATOM 635 C C . ASN A 1 88 ? 5.134 4.095 0.017 1.00 96.69 88 ASN A C 1
ATOM 637 O O . ASN A 1 88 ? 5.802 3.811 1.003 1.00 96.69 88 ASN A O 1
ATOM 641 N N . GLY A 1 89 ? 3.842 3.784 -0.054 1.00 97.50 89 GLY A N 1
ATOM 642 C CA . GLY A 1 89 ? 3.150 3.033 0.984 1.00 97.50 89 GLY A CA 1
ATOM 643 C C . GLY A 1 89 ? 3.684 1.615 1.154 1.00 97.50 89 GLY A C 1
ATOM 644 O O . GLY A 1 89 ? 3.891 1.185 2.284 1.00 97.50 89 GLY A O 1
ATOM 645 N N . PHE A 1 90 ? 3.987 0.898 0.066 1.00 96.81 90 PHE A N 1
ATOM 646 C CA . PHE A 1 90 ? 4.652 -0.408 0.159 1.00 96.81 90 PHE A CA 1
ATOM 647 C C . PHE A 1 90 ? 6.015 -0.265 0.844 1.00 96.81 90 PHE A C 1
ATOM 649 O O . PHE A 1 90 ? 6.337 -1.006 1.774 1.00 96.81 90 PHE A O 1
ATOM 656 N N . GLN A 1 91 ? 6.771 0.758 0.453 1.00 96.19 91 GLN A N 1
ATOM 657 C CA . GLN A 1 91 ? 8.074 1.050 1.035 1.00 96.19 91 GLN A CA 1
ATOM 658 C C . GLN A 1 91 ? 7.972 1.316 2.546 1.00 96.19 91 GLN A C 1
ATOM 660 O O . GLN A 1 91 ? 8.684 0.687 3.326 1.00 96.19 91 GLN A O 1
ATOM 665 N N . ILE A 1 92 ? 7.011 2.135 2.979 1.00 97.12 92 ILE A N 1
ATOM 666 C CA . ILE A 1 92 ? 6.718 2.402 4.395 1.00 97.12 92 ILE A CA 1
ATOM 667 C C . ILE A 1 92 ? 6.351 1.120 5.154 1.00 97.12 92 ILE A C 1
ATOM 669 O O . ILE A 1 92 ? 6.834 0.909 6.265 1.00 97.12 92 ILE A O 1
ATOM 673 N N . LEU A 1 93 ? 5.510 0.251 4.586 1.00 97.31 93 LEU A N 1
ATOM 674 C CA . LEU A 1 93 ? 5.080 -0.982 5.258 1.00 97.31 93 LEU A CA 1
ATOM 675 C C . LEU A 1 93 ? 6.235 -1.966 5.471 1.00 97.31 93 LEU A C 1
ATOM 677 O O . LEU A 1 93 ? 6.291 -2.631 6.506 1.00 97.31 93 LEU A O 1
ATOM 681 N N . THR A 1 94 ? 7.175 -2.037 4.529 1.00 95.12 94 THR A N 1
ATOM 682 C CA . THR A 1 94 ? 8.376 -2.869 4.694 1.00 95.12 94 THR A CA 1
ATOM 683 C C . THR A 1 94 ? 9.290 -2.304 5.789 1.00 95.12 94 THR A C 1
ATOM 685 O O . THR A 1 94 ? 9.723 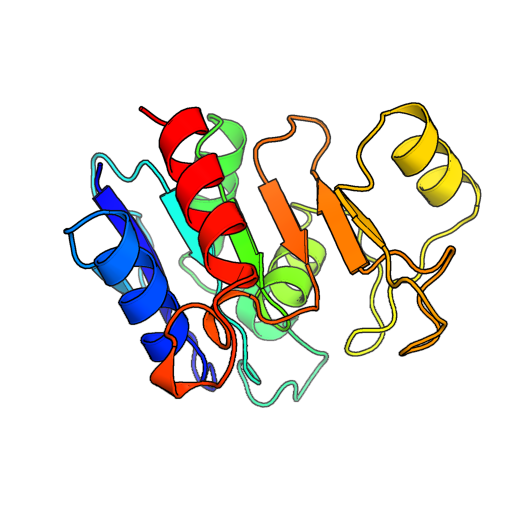-3.035 6.671 1.00 95.12 94 THR A O 1
ATOM 688 N N . GLU A 1 95 ? 9.491 -0.984 5.823 1.00 95.12 95 GLU A N 1
ATOM 689 C CA . GLU A 1 95 ? 10.273 -0.274 6.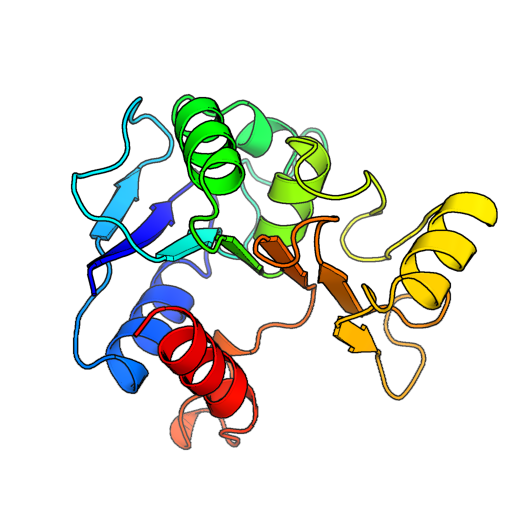846 1.00 95.12 95 GLU A CA 1
ATOM 690 C C . GLU A 1 95 ? 9.674 -0.379 8.252 1.00 95.12 95 GLU A C 1
ATOM 692 O O . GLU A 1 95 ? 10.389 -0.385 9.258 1.00 95.12 95 GLU A O 1
ATOM 697 N N . ALA A 1 96 ? 8.347 -0.473 8.322 1.00 96.31 96 ALA A N 1
ATOM 698 C CA . ALA A 1 96 ? 7.602 -0.705 9.550 1.00 96.31 96 ALA A CA 1
ATOM 699 C C . ALA A 1 96 ? 7.641 -2.174 10.011 1.00 96.31 96 ALA A C 1
ATOM 701 O O . ALA A 1 96 ? 7.164 -2.475 11.104 1.00 96.31 96 ALA A O 1
ATOM 702 N N . GLY A 1 97 ? 8.194 -3.082 9.199 1.00 94.56 97 GLY A N 1
ATOM 703 C CA . GLY A 1 97 ? 8.261 -4.515 9.486 1.00 94.56 97 GLY A CA 1
ATOM 704 C C . GLY A 1 97 ? 6.936 -5.258 9.302 1.00 94.56 97 GLY A C 1
ATOM 705 O O . GLY A 1 97 ? 6.814 -6.394 9.748 1.00 94.56 97 GLY A O 1
ATOM 706 N N . LEU A 1 98 ? 5.942 -4.643 8.650 1.00 96.25 98 LEU A N 1
ATOM 707 C CA . LEU A 1 98 ? 4.688 -5.317 8.290 1.00 96.25 98 LEU A CA 1
ATOM 708 C C . LEU A 1 98 ? 4.843 -6.213 7.056 1.00 96.25 98 LEU A C 1
ATOM 710 O O . LEU A 1 98 ? 4.050 -7.130 6.849 1.00 96.25 98 LEU A O 1
ATOM 714 N N . LEU A 1 99 ? 5.871 -5.953 6.250 1.00 94.25 99 LEU A N 1
ATOM 715 C CA . LEU A 1 99 ? 6.283 -6.739 5.092 1.00 94.25 99 LEU A CA 1
ATOM 716 C C . LEU A 1 99 ? 7.803 -6.959 5.155 1.00 94.25 99 LEU A C 1
ATOM 718 O O . LEU A 1 99 ? 8.497 -6.161 5.791 1.00 94.25 99 LEU A O 1
ATOM 722 N N . PRO A 1 100 ? 8.346 -8.012 4.518 1.00 83.44 100 PRO A N 1
ATOM 723 C CA . PRO A 1 100 ? 9.790 -8.218 4.474 1.00 83.44 100 PRO A CA 1
ATOM 724 C C . PRO A 1 100 ? 10.506 -6.993 3.882 1.00 83.44 100 PRO A C 1
ATOM 726 O O . PRO A 1 100 ? 10.090 -6.449 2.858 1.00 83.44 100 PRO A O 1
ATOM 729 N N . VAL A 1 101 ? 11.572 -6.553 4.557 1.00 68.06 101 VAL A N 1
ATOM 730 C CA . VAL A 1 101 ? 12.388 -5.388 4.176 1.00 68.06 101 VAL A CA 1
ATOM 731 C C . VAL A 1 101 ? 13.152 -5.713 2.904 1.00 68.06 101 VAL A C 1
ATOM 733 O O . VAL A 1 101 ? 14.034 -6.568 2.924 1.00 68.06 101 VAL A O 1
ATOM 736 N N . ALA A 1 102 ? 12.795 -5.063 1.799 1.00 59.31 102 ALA A N 1
ATOM 737 C CA . ALA A 1 102 ? 13.223 -5.553 0.498 1.00 59.31 102 ALA A CA 1
ATOM 738 C C . ALA A 1 102 ? 12.982 -4.556 -0.644 1.00 59.31 102 ALA A C 1
ATOM 740 O O . ALA A 1 102 ? 12.373 -4.930 -1.640 1.00 59.31 102 ALA A O 1
ATOM 741 N N . HIS A 1 103 ? 13.399 -3.288 -0.553 1.00 62.47 103 HIS A N 1
ATOM 742 C CA . HIS A 1 103 ? 13.331 -2.412 -1.734 1.00 62.47 103 HIS A CA 1
ATOM 743 C C . HIS A 1 103 ? 14.465 -1.389 -1.831 1.00 62.47 103 HIS A C 1
ATOM 745 O O . HIS A 1 103 ? 14.898 -0.812 -0.834 1.00 62.47 103 HIS A O 1
ATOM 751 N N . HIS A 1 104 ? 14.923 -1.171 -3.065 1.00 67.62 104 HIS A N 1
ATOM 752 C CA . HIS A 1 104 ? 15.751 -0.039 -3.476 1.00 67.62 104 HIS A CA 1
ATOM 753 C C . HIS A 1 104 ? 14.912 0.849 -4.403 1.00 67.62 104 HIS A C 1
ATOM 755 O O . HIS A 1 104 ? 14.914 0.664 -5.622 1.00 67.62 104 HIS A O 1
ATOM 761 N N . ASP A 1 105 ? 14.126 1.753 -3.816 1.00 79.44 105 ASP A N 1
ATOM 762 C CA . ASP A 1 105 ? 13.267 2.720 -4.517 1.00 79.44 105 ASP A CA 1
ATOM 763 C C . ASP A 1 105 ? 12.337 2.076 -5.563 1.00 79.44 105 ASP A C 1
ATOM 765 O O . ASP A 1 105 ? 12.099 2.593 -6.652 1.00 79.44 105 ASP A O 1
ATOM 769 N N . GLY A 1 106 ? 11.798 0.904 -5.216 1.00 79.31 106 GLY A N 1
ATOM 770 C CA . GLY A 1 106 ? 10.824 0.172 -6.025 1.00 79.31 106 GLY A CA 1
ATOM 771 C C . GLY A 1 106 ? 11.345 -1.088 -6.706 1.00 79.31 106 GLY A C 1
ATOM 772 O O . GLY A 1 106 ? 10.533 -1.893 -7.158 1.00 79.31 106 GLY A O 1
ATOM 773 N N . ASN A 1 107 ? 12.658 -1.315 -6.730 1.00 89.69 107 ASN A N 1
ATOM 774 C CA . ASN A 1 107 ? 13.213 -2.630 -7.045 1.00 89.69 107 ASN A CA 1
ATOM 775 C C . ASN A 1 107 ? 13.066 -3.540 -5.816 1.00 89.69 107 ASN A C 1
ATOM 777 O O . ASN A 1 107 ? 13.747 -3.306 -4.817 1.00 89.69 107 ASN A O 1
ATOM 781 N N . PHE A 1 108 ? 12.170 -4.532 -5.868 1.00 91.25 108 PHE A N 1
ATOM 782 C CA . PHE A 1 108 ? 11.980 -5.487 -4.778 1.00 91.25 108 PHE A CA 1
ATOM 783 C C . PHE A 1 108 ? 13.130 -6.500 -4.722 1.00 91.25 108 PHE A C 1
ATOM 785 O O . PHE A 1 108 ? 13.367 -7.220 -5.689 1.00 91.25 108 PHE A O 1
ATOM 792 N N . THR A 1 109 ? 13.814 -6.612 -3.584 1.00 91.00 109 THR A N 1
ATOM 793 C CA . THR A 1 109 ? 14.984 -7.494 -3.420 1.00 91.00 109 THR A CA 1
ATOM 794 C C . THR A 1 109 ? 14.936 -8.250 -2.102 1.00 91.00 109 THR A C 1
ATOM 796 O O . THR A 1 109 ? 14.883 -7.621 -1.054 1.00 91.00 109 THR A O 1
ATOM 799 N N . ALA A 1 110 ? 15.072 -9.571 -2.117 1.00 91.56 110 ALA A N 1
ATOM 800 C CA . ALA A 1 110 ? 15.217 -10.366 -0.900 1.00 91.56 110 ALA A CA 1
ATOM 801 C C . ALA A 1 110 ? 16.224 -11.502 -1.123 1.00 91.56 110 ALA A C 1
ATOM 803 O O . ALA A 1 110 ? 16.576 -11.806 -2.267 1.00 91.56 110 ALA A O 1
ATOM 804 N N . ASP A 1 111 ? 16.705 -12.114 -0.040 1.00 93.75 111 ASP A N 1
ATOM 805 C CA . ASP A 1 111 ? 17.520 -13.325 -0.142 1.00 93.75 111 ASP A CA 1
ATOM 806 C C . ASP A 1 111 ? 16.715 -14.508 -0.714 1.00 93.75 111 ASP A C 1
ATOM 808 O O . ASP A 1 111 ? 15.483 -14.493 -0.778 1.00 93.75 111 ASP A O 1
ATOM 812 N N . GLY A 1 112 ? 17.430 -15.537 -1.179 1.00 95.94 112 GLY A N 1
ATOM 813 C CA . GLY A 1 112 ? 16.814 -16.694 -1.833 1.00 95.94 112 GLY A CA 1
ATOM 814 C C . GLY A 1 112 ? 15.794 -17.412 -0.948 1.00 95.94 112 GLY A C 1
ATOM 815 O O . GLY A 1 112 ? 14.730 -17.771 -1.438 1.00 95.94 112 GLY A O 1
ATOM 816 N N . GLU A 1 113 ? 16.081 -17.541 0.350 1.00 95.88 113 GLU A N 1
ATOM 817 C CA . GLU A 1 113 ? 15.191 -18.181 1.325 1.00 95.88 113 GLU A CA 1
ATOM 818 C C . GLU A 1 113 ? 13.874 -17.411 1.476 1.00 95.88 113 GLU A C 1
ATOM 820 O O . GLU A 1 113 ? 12.794 -17.997 1.402 1.00 95.88 113 GLU A O 1
ATOM 825 N N . THR A 1 114 ? 13.940 -16.086 1.612 1.00 94.94 114 THR A N 1
ATOM 826 C CA . THR A 1 114 ? 12.757 -15.226 1.692 1.00 94.94 114 THR A CA 1
ATOM 827 C C . THR A 1 114 ? 11.944 -15.293 0.405 1.00 94.94 114 THR A C 1
ATOM 829 O O . THR A 1 114 ? 10.717 -15.372 0.468 1.00 94.94 114 THR A O 1
ATOM 832 N N . LEU A 1 115 ? 12.599 -15.288 -0.760 1.00 96.56 115 LEU A N 1
ATOM 833 C CA . LEU A 1 115 ? 11.907 -15.415 -2.041 1.00 96.56 115 LEU A CA 1
ATOM 834 C C . LEU A 1 115 ? 11.216 -16.777 -2.170 1.00 96.56 115 LEU A C 1
ATOM 836 O O . LEU A 1 115 ? 10.045 -16.822 -2.526 1.00 96.56 115 LEU A O 1
ATOM 840 N N . ASP A 1 116 ? 11.903 -17.876 -1.859 1.00 97.81 116 ASP A N 1
ATOM 841 C CA . ASP A 1 116 ? 11.325 -19.224 -1.915 1.00 97.81 116 ASP A CA 1
ATOM 842 C C . ASP A 1 116 ? 10.148 -19.378 -0.959 1.00 97.81 116 ASP A C 1
ATOM 844 O O . ASP A 1 116 ? 9.130 -19.967 -1.323 1.00 97.81 116 ASP A O 1
ATOM 848 N N . ARG A 1 117 ? 10.245 -18.784 0.231 1.00 96.31 117 ARG A N 1
ATOM 849 C CA . ARG A 1 117 ? 9.156 -18.764 1.203 1.00 96.31 117 ARG A CA 1
ATOM 850 C C . ARG A 1 117 ? 7.942 -17.987 0.696 1.00 96.31 117 ARG A C 1
ATOM 852 O O . ARG A 1 117 ? 6.835 -18.510 0.747 1.00 96.31 117 ARG A O 1
ATOM 859 N N . LEU A 1 118 ? 8.135 -16.777 0.163 1.00 96.94 118 LEU A N 1
ATOM 860 C CA . LEU A 1 118 ? 7.040 -15.975 -0.401 1.00 96.94 118 LEU A CA 1
ATOM 861 C C . LEU A 1 118 ? 6.316 -16.708 -1.539 1.00 96.94 118 LEU A C 1
ATOM 863 O O . LEU A 1 118 ? 5.091 -16.640 -1.624 1.00 96.94 118 LEU A O 1
ATOM 867 N N . GLU A 1 119 ? 7.056 -17.415 -2.392 1.00 97.44 119 GLU A N 1
ATOM 868 C CA . GLU A 1 119 ? 6.485 -18.239 -3.462 1.00 97.44 119 GLU A CA 1
ATOM 869 C C . GLU A 1 119 ? 5.727 -19.450 -2.910 1.00 97.44 119 GLU A C 1
ATOM 871 O O . GLU A 1 119 ? 4.568 -19.673 -3.257 1.00 97.44 119 GLU A O 1
ATOM 876 N N . GLY A 1 120 ? 6.374 -20.227 -2.036 1.00 97.75 120 GLY A N 1
ATOM 877 C CA . GLY A 1 120 ? 5.821 -21.463 -1.486 1.00 97.75 120 GLY A CA 1
ATOM 878 C C . GLY A 1 120 ? 4.580 -21.239 -0.622 1.00 97.75 120 GLY A C 1
ATOM 879 O O . GLY A 1 120 ? 3.686 -22.081 -0.603 1.00 97.75 120 GLY A O 1
ATOM 880 N N . GLU A 1 121 ? 4.499 -20.090 0.047 1.00 97.38 121 GLU A N 1
ATOM 881 C CA . GLU A 1 121 ? 3.350 -19.678 0.859 1.00 97.38 121 GLU A CA 1
ATOM 882 C C . GLU A 1 121 ? 2.262 -18.955 0.041 1.00 97.38 121 GLU A C 1
ATOM 884 O O . GLU A 1 121 ? 1.243 -18.556 0.600 1.00 97.38 121 GLU A O 1
ATOM 889 N N . GLY A 1 122 ? 2.450 -18.760 -1.272 1.00 97.06 122 GLY A N 1
ATOM 890 C CA . GLY A 1 122 ? 1.467 -18.087 -2.130 1.00 97.06 122 GLY A CA 1
ATOM 891 C C . GLY A 1 122 ? 1.302 -16.593 -1.832 1.00 97.06 122 GLY A C 1
ATOM 892 O O . GLY A 1 122 ? 0.233 -16.025 -2.043 1.00 97.06 122 GLY A O 1
ATOM 893 N N . ARG A 1 123 ? 2.352 -15.942 -1.327 1.00 97.12 123 ARG A N 1
ATOM 894 C CA . ARG A 1 123 ? 2.325 -14.543 -0.870 1.00 97.12 123 ARG A CA 1
ATOM 895 C C . ARG A 1 123 ? 2.791 -13.537 -1.910 1.00 97.12 123 ARG A C 1
ATOM 897 O O . ARG A 1 123 ? 2.792 -12.337 -1.637 1.00 97.12 123 ARG A O 1
ATOM 904 N N . VAL A 1 124 ? 3.169 -13.996 -3.098 1.00 97.31 124 VAL A N 1
ATOM 905 C CA . VAL A 1 124 ? 3.381 -13.132 -4.262 1.00 97.31 124 VAL A CA 1
ATOM 906 C C . VAL A 1 124 ? 2.022 -12.819 -4.886 1.00 97.31 124 VAL A C 1
ATOM 908 O O . VAL A 1 124 ? 1.444 -13.651 -5.579 1.00 97.31 124 VAL A O 1
ATOM 911 N N . ALA A 1 125 ? 1.512 -11.612 -4.637 1.00 95.25 125 ALA A N 1
ATOM 912 C CA . ALA A 1 125 ? 0.202 -11.179 -5.123 1.00 95.25 125 ALA A CA 1
ATOM 913 C C . ALA A 1 125 ? 0.248 -10.704 -6.582 1.00 95.25 125 ALA A C 1
ATOM 915 O O . ALA A 1 125 ? -0.678 -10.954 -7.350 1.00 95.25 125 ALA A O 1
ATOM 916 N N . PHE A 1 126 ? 1.332 -10.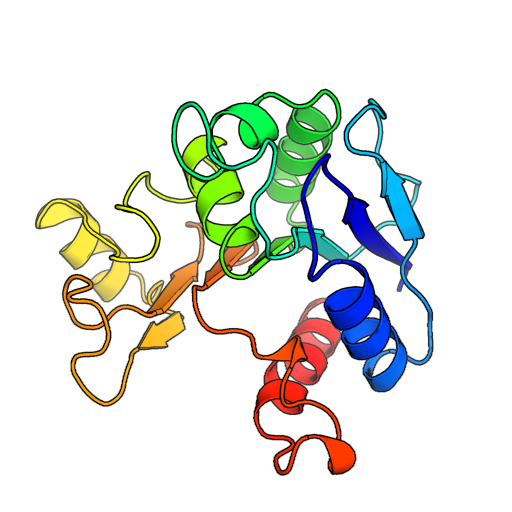024 -6.970 1.00 95.69 126 PHE A N 1
ATOM 917 C CA . PHE A 1 126 ? 1.479 -9.458 -8.309 1.00 95.69 126 PHE A CA 1
ATOM 918 C C . PHE A 1 126 ? 2.878 -9.671 -8.864 1.00 95.69 126 PHE A C 1
ATOM 920 O O . PHE A 1 126 ? 3.873 -9.555 -8.145 1.00 95.69 126 PHE A O 1
ATOM 927 N N . ARG A 1 127 ? 2.938 -9.882 -10.181 1.00 96.81 127 ARG A N 1
ATOM 928 C CA . ARG A 1 127 ? 4.168 -9.820 -10.967 1.00 96.81 127 ARG A CA 1
ATOM 929 C C . ARG A 1 127 ? 4.037 -8.860 -12.125 1.00 96.81 127 ARG A C 1
ATOM 931 O O . ARG A 1 127 ? 2.949 -8.683 -12.678 1.00 96.81 127 ARG A O 1
ATOM 938 N N . TYR A 1 128 ? 5.168 -8.304 -12.523 1.00 96.25 128 TYR A N 1
ATOM 939 C CA . TYR A 1 128 ? 5.288 -7.705 -13.834 1.00 96.25 128 TYR A CA 1
ATOM 940 C C . TYR A 1 128 ? 5.281 -8.803 -14.904 1.00 96.25 128 TYR A C 1
ATOM 942 O O . TYR A 1 128 ? 5.845 -9.878 -14.717 1.00 96.25 128 TYR A O 1
ATOM 950 N N . ALA A 1 129 ? 4.620 -8.534 -16.031 1.00 95.25 129 ALA A N 1
ATOM 951 C CA . ALA A 1 129 ? 4.639 -9.435 -17.186 1.00 95.25 129 ALA A CA 1
ATOM 952 C C . ALA A 1 129 ? 5.985 -9.397 -17.936 1.00 95.25 129 ALA A C 1
ATOM 954 O O . ALA A 1 129 ? 6.290 -10.291 -18.720 1.00 95.25 129 ALA A O 1
ATOM 955 N N . GLU A 1 130 ? 6.772 -8.351 -17.695 1.00 94.00 130 GLU A N 1
ATOM 956 C CA . GLU A 1 130 ? 8.089 -8.100 -18.265 1.00 94.00 130 GLU A CA 1
ATOM 957 C C . GLU A 1 130 ? 8.996 -7.461 -17.204 1.00 94.00 130 GLU A C 1
ATOM 959 O O . GLU A 1 130 ? 8.512 -6.933 -16.204 1.00 94.00 130 GLU A O 1
ATOM 964 N N . SER A 1 131 ? 10.311 -7.469 -17.416 1.00 93.50 131 SER A N 1
ATOM 965 C CA . SER A 1 131 ? 11.252 -6.844 -16.480 1.00 93.50 131 SER A CA 1
ATOM 966 C C . SER A 1 131 ? 11.111 -5.316 -16.501 1.00 93.50 131 SER A C 1
ATOM 968 O O . SER A 1 131 ? 11.592 -4.662 -17.426 1.00 93.50 131 SER A O 1
ATOM 970 N N . VAL A 1 132 ? 10.509 -4.739 -15.456 1.00 93.50 132 VAL A N 1
ATOM 971 C CA . VAL A 1 132 ? 10.245 -3.287 -15.359 1.00 93.50 132 VAL A CA 1
ATOM 972 C C . VAL A 1 132 ? 11.342 -2.530 -14.610 1.00 93.50 132 VAL A C 1
ATOM 974 O O . VAL A 1 132 ? 11.843 -1.518 -15.091 1.00 93.50 132 VAL A O 1
ATOM 977 N N . ASN A 1 133 ? 11.705 -2.987 -13.414 1.00 91.44 133 ASN A N 1
ATOM 978 C CA . ASN A 1 133 ? 12.582 -2.240 -12.501 1.00 91.44 133 ASN A CA 1
ATOM 979 C C . ASN A 1 133 ? 13.681 -3.107 -11.862 1.00 91.44 133 ASN A C 1
ATOM 981 O O . ASN A 1 133 ? 14.358 -2.666 -10.935 1.00 91.44 133 ASN A O 1
ATOM 985 N N . GLY A 1 134 ? 13.851 -4.339 -12.355 1.00 92.62 134 GLY A N 1
ATOM 986 C CA . GLY A 1 134 ? 14.829 -5.301 -11.848 1.00 92.62 134 GLY A CA 1
ATOM 987 C C . GLY A 1 134 ? 14.432 -5.995 -10.544 1.00 92.62 134 GLY A C 1
ATOM 988 O O . GLY A 1 134 ? 15.304 -6.593 -9.918 1.00 92.62 134 GLY A O 1
ATOM 989 N N . SER A 1 135 ? 13.160 -5.908 -10.132 1.00 94.69 135 SER A N 1
ATOM 990 C CA . SER A 1 135 ? 12.645 -6.641 -8.969 1.00 94.69 135 SER A CA 1
ATOM 991 C C . SER A 1 135 ? 12.917 -8.139 -9.093 1.00 94.69 135 SER A C 1
ATOM 993 O O . SER A 1 135 ? 12.698 -8.747 -10.143 1.00 94.69 135 SER A O 1
ATOM 995 N N . ALA A 1 136 ? 13.357 -8.753 -7.999 1.00 94.50 136 ALA A N 1
ATOM 996 C CA . ALA A 1 136 ? 13.594 -10.182 -7.914 1.00 94.50 136 ALA A CA 1
ATOM 997 C C . ALA A 1 136 ? 12.331 -10.964 -8.306 1.00 94.50 136 ALA A C 1
ATOM 999 O O . ALA A 1 136 ? 11.244 -10.714 -7.783 1.00 94.50 136 ALA A O 1
ATOM 1000 N N . ARG A 1 137 ? 12.492 -11.920 -9.232 1.00 95.69 137 ARG A N 1
ATOM 1001 C CA . ARG A 1 137 ? 11.409 -12.769 -9.772 1.00 95.69 137 ARG A CA 1
ATOM 1002 C C . ARG A 1 137 ? 10.229 -11.966 -10.345 1.00 95.69 137 ARG A C 1
ATOM 1004 O O . ARG A 1 137 ? 9.091 -12.435 -10.298 1.00 95.69 137 ARG A O 1
ATOM 1011 N N . ASP A 1 138 ? 10.499 -10.752 -10.828 1.00 96.88 138 ASP A N 1
ATOM 1012 C CA . ASP A 1 138 ? 9.509 -9.809 -11.356 1.00 96.88 138 ASP A CA 1
ATOM 1013 C C . ASP A 1 138 ? 8.371 -9.494 -10.368 1.00 96.88 138 ASP A C 1
ATOM 1015 O O . ASP A 1 138 ? 7.263 -9.142 -10.771 1.00 96.88 138 ASP A O 1
ATOM 1019 N N . ILE A 1 139 ? 8.622 -9.620 -9.060 1.00 95.94 139 ILE A N 1
ATOM 1020 C CA . ILE A 1 139 ? 7.620 -9.382 -8.017 1.00 95.94 139 ILE A CA 1
ATOM 1021 C C . ILE A 1 139 ? 7.246 -7.896 -7.989 1.00 95.94 139 ILE A C 1
ATOM 1023 O O . ILE A 1 139 ? 8.094 -7.023 -7.820 1.00 95.94 139 ILE A O 1
ATOM 1027 N N . ALA A 1 140 ? 5.949 -7.618 -8.118 1.00 95.88 140 ALA A N 1
ATOM 1028 C CA . ALA A 1 140 ? 5.381 -6.271 -8.107 1.00 95.88 140 ALA A CA 1
ATOM 1029 C C . ALA A 1 140 ? 4.573 -5.974 -6.832 1.00 95.88 140 ALA A C 1
ATOM 1031 O O . ALA A 1 140 ? 4.324 -4.806 -6.524 1.00 95.88 140 ALA A O 1
ATOM 1032 N N . GLY A 1 141 ? 4.165 -7.007 -6.091 1.00 96.31 141 GLY A N 1
ATOM 1033 C CA . GLY A 1 141 ? 3.472 -6.861 -4.816 1.00 96.31 141 GLY A CA 1
ATOM 1034 C C . GLY A 1 141 ? 3.357 -8.169 -4.041 1.00 96.31 141 GLY A C 1
ATOM 1035 O O . GLY A 1 141 ? 3.306 -9.251 -4.632 1.00 96.31 141 GLY A O 1
ATOM 1036 N N . ILE A 1 142 ? 3.326 -8.055 -2.715 1.00 96.88 142 ILE A N 1
ATOM 1037 C CA . ILE A 1 142 ? 3.373 -9.174 -1.771 1.00 96.88 142 ILE A CA 1
ATOM 1038 C C . ILE A 1 142 ? 2.407 -8.989 -0.601 1.00 96.88 142 ILE A C 1
ATOM 1040 O O . ILE A 1 142 ? 2.032 -7.866 -0.255 1.00 96.88 142 ILE A O 1
ATOM 1044 N N . LEU A 1 143 ? 2.067 -10.107 0.037 1.00 97.06 143 LEU A N 1
ATO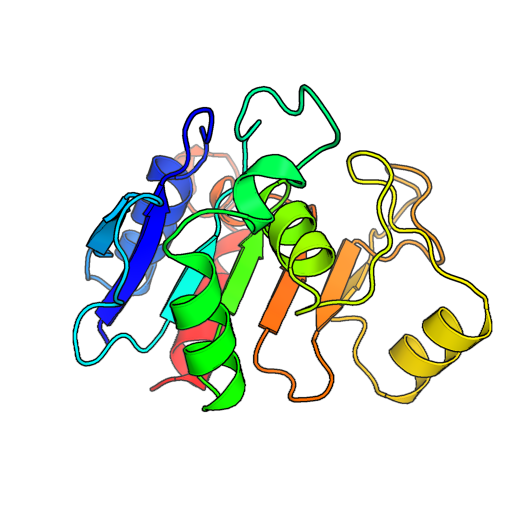M 1045 C CA . LEU A 1 143 ? 1.257 -10.169 1.249 1.00 97.06 143 LEU A CA 1
ATOM 1046 C C . LEU A 1 143 ? 2.106 -10.471 2.496 1.00 97.06 143 LEU A C 1
ATOM 1048 O O . LEU A 1 143 ? 3.145 -11.139 2.421 1.00 97.06 143 LEU A O 1
ATOM 1052 N N . ASN A 1 144 ? 1.657 -10.028 3.672 1.00 96.75 144 ASN A N 1
ATOM 1053 C CA . ASN A 1 144 ? 2.172 -10.544 4.947 1.00 96.75 144 ASN A CA 1
ATOM 1054 C C . ASN A 1 144 ? 1.739 -12.009 5.177 1.00 96.75 144 ASN A C 1
ATOM 1056 O O . ASN A 1 144 ? 0.929 -12.551 4.430 1.00 96.75 144 ASN A O 1
ATOM 1060 N N . ASP A 1 145 ? 2.274 -12.654 6.218 1.00 96.06 145 ASP A N 1
ATOM 1061 C CA . ASP A 1 145 ? 1.981 -14.061 6.545 1.00 96.06 145 ASP A CA 1
ATOM 1062 C C . ASP A 1 145 ? 0.481 -14.298 6.809 1.00 96.06 145 ASP A C 1
ATOM 1064 O O . ASP A 1 145 ? -0.045 -15.356 6.485 1.00 96.06 145 ASP A O 1
ATOM 1068 N N . ALA A 1 146 ? -0.223 -13.302 7.361 1.00 95.81 146 ALA A N 1
ATOM 1069 C CA . ALA A 1 146 ? -1.659 -13.376 7.641 1.00 95.81 146 ALA A CA 1
ATOM 1070 C C . ALA A 1 146 ? -2.556 -13.021 6.435 1.00 95.81 146 ALA A C 1
ATOM 1072 O O . ALA A 1 146 ? -3.776 -13.135 6.530 1.00 95.81 146 ALA A O 1
ATOM 1073 N N . GLY A 1 147 ? -1.982 -12.576 5.313 1.00 95.25 147 GLY A N 1
ATOM 1074 C CA . GLY A 1 147 ? -2.713 -12.231 4.090 1.00 95.25 147 GLY A CA 1
ATOM 1075 C C . GLY A 1 147 ? -3.507 -10.917 4.122 1.00 95.25 147 GLY A C 1
ATOM 1076 O O . GLY A 1 147 ? -4.119 -10.568 3.118 1.00 95.25 147 GLY A O 1
ATOM 1077 N N . ASN A 1 148 ? -3.513 -10.167 5.228 1.00 96.00 148 ASN A N 1
ATOM 1078 C CA . ASN A 1 148 ? -4.289 -8.928 5.371 1.00 96.00 148 ASN A CA 1
ATOM 1079 C C . ASN A 1 148 ? -3.495 -7.648 5.058 1.00 96.00 148 ASN A C 1
ATOM 1081 O O . ASN A 1 148 ? -4.089 -6.580 4.927 1.00 96.00 148 ASN A O 1
ATOM 1085 N N . VAL A 1 149 ? -2.168 -7.719 4.942 1.00 97.50 149 VAL A N 1
ATOM 1086 C CA . VAL A 1 149 ? -1.337 -6.572 4.550 1.00 97.50 149 VAL A CA 1
ATOM 1087 C C . VAL A 1 149 ? -0.810 -6.800 3.145 1.00 97.50 149 VAL A C 1
ATOM 1089 O O . VAL A 1 149 ? -0.012 -7.709 2.936 1.00 97.50 149 VAL A O 1
ATOM 1092 N N . LEU A 1 150 ? -1.220 -5.953 2.204 1.00 97.00 150 LEU A N 1
ATOM 1093 C CA . LEU A 1 150 ? -0.769 -5.955 0.817 1.00 97.00 150 LEU A CA 1
ATOM 1094 C C . LEU A 1 150 ? 0.116 -4.740 0.559 1.00 97.00 150 LEU A C 1
ATOM 1096 O O . LEU A 1 150 ? -0.321 -3.603 0.724 1.00 97.00 150 LEU A O 1
ATOM 1100 N N . GLY A 1 151 ? 1.342 -4.975 0.103 1.00 96.44 151 GLY A N 1
ATOM 1101 C CA . GLY A 1 151 ? 2.219 -3.937 -0.429 1.00 96.44 151 GLY A CA 1
ATOM 1102 C C . GLY A 1 151 ? 2.475 -4.156 -1.912 1.00 96.44 151 GLY A C 1
ATOM 1103 O O . GLY A 1 151 ? 2.750 -5.282 -2.321 1.00 96.44 151 GLY A O 1
ATOM 1104 N N . MET A 1 152 ? 2.395 -3.105 -2.726 1.00 95.88 152 MET A N 1
ATOM 1105 C CA . MET A 1 152 ? 2.687 -3.185 -4.158 1.00 95.88 152 MET A CA 1
ATOM 1106 C C . MET A 1 152 ? 3.296 -1.900 -4.717 1.00 95.88 152 MET A C 1
ATOM 1108 O O . MET A 1 152 ? 3.031 -0.814 -4.213 1.00 95.88 152 MET A O 1
ATOM 1112 N N . MET A 1 153 ? 4.091 -2.016 -5.780 1.00 95.25 153 MET A N 1
ATOM 1113 C CA . MET A 1 153 ? 4.701 -0.872 -6.471 1.00 95.25 153 MET A CA 1
ATOM 1114 C C . MET A 1 153 ? 3.822 -0.199 -7.538 1.00 95.25 153 MET A C 1
ATOM 1116 O O . MET A 1 153 ? 3.867 1.030 -7.626 1.00 95.25 153 MET A O 1
ATOM 1120 N N . PRO A 1 154 ? 3.041 -0.928 -8.360 1.00 94.94 154 PRO A N 1
ATOM 1121 C CA . PRO A 1 154 ? 2.151 -0.299 -9.335 1.00 94.94 154 PRO A CA 1
ATOM 1122 C C . PRO A 1 154 ? 1.096 0.588 -8.664 1.00 94.94 154 PRO A C 1
ATOM 1124 O O . PRO A 1 154 ? 0.716 0.332 -7.527 1.00 94.94 154 PRO A O 1
ATOM 1127 N N . HIS A 1 155 ? 0.593 1.586 -9.398 1.00 95.62 155 HIS A N 1
ATOM 1128 C CA . HIS A 1 155 ? -0.433 2.535 -8.944 1.00 95.62 155 HIS A CA 1
ATOM 1129 C C . HIS A 1 155 ? -1.822 2.207 -9.538 1.00 95.62 155 HIS A C 1
ATOM 1131 O O . HIS A 1 155 ? -2.226 2.830 -10.529 1.00 95.62 155 HIS A O 1
ATOM 1137 N N . PRO A 1 156 ? -2.561 1.218 -8.998 1.00 93.00 156 PRO A N 1
ATOM 1138 C CA . PRO A 1 156 ? -3.892 0.853 -9.488 1.00 93.00 156 PRO A CA 1
ATOM 1139 C C . PRO A 1 156 ? -4.918 1.988 -9.336 1.00 93.00 156 PRO A C 1
ATOM 1141 O O . PRO A 1 156 ? -5.852 2.082 -10.130 1.00 93.00 156 PRO A O 1
ATOM 1144 N N . GLU A 1 157 ? -4.737 2.883 -8.363 1.00 92.06 157 GLU A N 1
ATOM 1145 C CA . GLU A 1 157 ? -5.591 4.052 -8.133 1.00 92.06 157 GLU A CA 1
ATOM 1146 C C . GLU A 1 157 ? -5.579 5.039 -9.309 1.00 92.06 157 GLU A C 1
ATOM 1148 O O . GLU A 1 157 ? -6.561 5.738 -9.533 1.00 92.06 157 GLU A O 1
ATOM 1153 N N . ARG A 1 158 ? -4.507 5.055 -10.114 1.00 92.12 158 ARG A N 1
ATOM 1154 C CA . ARG A 1 158 ? -4.382 5.935 -11.290 1.00 92.1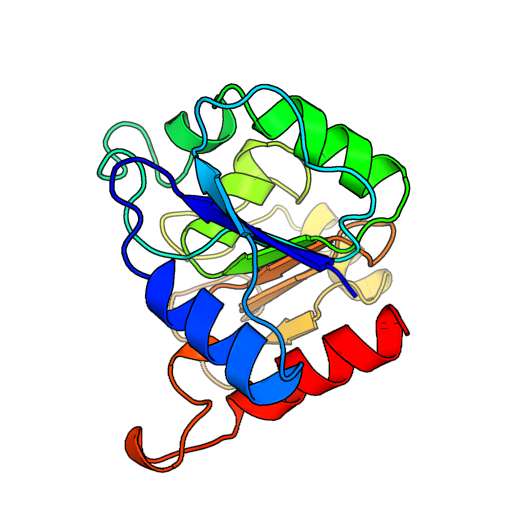2 158 ARG A CA 1
ATOM 1155 C C . ARG A 1 158 ? -5.074 5.401 -12.543 1.00 92.12 158 ARG A C 1
ATOM 1157 O O . ARG A 1 158 ? -5.121 6.089 -13.555 1.00 92.12 158 ARG A O 1
ATOM 1164 N N . VAL A 1 159 ? -5.598 4.178 -12.498 1.00 90.94 159 VAL A N 1
ATOM 1165 C CA . VAL A 1 159 ? -6.254 3.503 -13.632 1.00 90.94 159 VAL A CA 1
ATOM 1166 C C . VAL A 1 159 ? -7.611 2.936 -13.216 1.00 90.94 159 VAL A C 1
ATOM 1168 O O . VAL A 1 159 ? -7.940 1.782 -13.503 1.00 90.94 159 VAL A O 1
ATOM 1171 N N . ILE A 1 160 ? -8.389 3.753 -12.496 1.00 88.56 160 ILE A N 1
ATOM 1172 C CA . ILE A 1 160 ? -9.715 3.390 -11.973 1.00 88.56 160 ILE A CA 1
ATOM 1173 C C . ILE A 1 160 ? -10.887 4.036 -12.723 1.00 88.56 160 ILE A C 1
ATOM 1175 O O . ILE A 1 160 ? -11.999 3.508 -12.709 1.00 88.56 160 ILE A O 1
ATOM 1179 N N . GLU A 1 161 ? -10.633 5.135 -13.432 1.00 83.62 161 GLU A N 1
ATOM 1180 C CA . GLU A 1 161 ? -11.633 5.888 -14.192 1.00 83.62 161 GLU A CA 1
ATOM 1181 C C . GLU A 1 161 ? -11.315 5.843 -15.683 1.00 83.62 161 GLU A C 1
ATOM 1183 O O . GLU A 1 161 ? -10.165 6.010 -16.088 1.00 83.62 161 GLU A O 1
ATOM 1188 N N . ALA A 1 162 ? -12.347 5.721 -16.521 1.00 83.94 162 ALA A N 1
ATOM 1189 C CA . ALA A 1 162 ? -12.189 5.737 -17.977 1.00 83.94 162 ALA A CA 1
ATOM 1190 C C . ALA A 1 162 ? -11.503 7.019 -18.491 1.00 83.94 162 ALA A C 1
ATOM 1192 O O . ALA A 1 162 ? -10.844 6.986 -19.528 1.00 83.94 162 ALA A O 1
ATOM 1193 N N . ALA A 1 163 ? -11.603 8.126 -17.745 1.00 83.31 163 ALA A N 1
ATOM 1194 C CA . ALA A 1 163 ? -10.897 9.374 -18.031 1.00 83.31 163 ALA A CA 1
ATOM 1195 C C . ALA A 1 163 ? -9.363 9.214 -18.058 1.00 83.31 163 ALA A C 1
ATOM 1197 O O . ALA A 1 163 ? -8.689 9.928 -18.796 1.00 83.31 163 ALA A O 1
ATOM 1198 N N . HIS A 1 164 ? -8.816 8.241 -17.323 1.00 82.75 164 HIS A N 1
ATOM 1199 C CA . HIS A 1 164 ? -7.390 7.898 -17.315 1.00 82.75 164 HIS A CA 1
ATOM 1200 C C . HIS A 1 164 ? -7.009 6.881 -18.412 1.00 82.75 164 HIS A C 1
ATOM 1202 O O . HIS A 1 164 ? -5.881 6.395 -18.461 1.00 82.75 164 HIS A O 1
ATOM 1208 N N . GLY A 1 165 ? -7.945 6.546 -19.309 1.00 83.81 165 GLY A N 1
ATOM 1209 C CA . GLY A 1 165 ? -7.743 5.676 -20.470 1.00 83.81 165 GLY A CA 1
ATOM 1210 C C . GLY A 1 165 ? -7.937 4.181 -20.207 1.00 83.81 165 GLY A C 1
ATOM 1211 O O . GLY A 1 165 ? -8.087 3.422 -21.163 1.00 83.81 165 GLY A O 1
ATOM 1212 N N . LYS A 1 166 ? -7.965 3.745 -18.940 1.00 86.50 166 LYS A N 1
ATOM 1213 C CA . LYS A 1 166 ? -8.176 2.348 -18.522 1.00 86.50 166 LYS A CA 1
ATOM 1214 C C . LYS A 1 166 ? -8.873 2.280 -17.163 1.00 86.50 166 LYS A C 1
ATOM 1216 O O . LYS A 1 166 ? -8.806 3.224 -16.384 1.00 86.50 166 LYS A O 1
ATOM 1221 N N . THR A 1 167 ? -9.492 1.137 -16.870 1.00 89.62 167 THR A N 1
ATOM 1222 C CA . THR A 1 167 ? -10.173 0.861 -15.589 1.00 89.62 167 THR A CA 1
ATOM 1223 C C . THR A 1 167 ? -9.664 -0.411 -14.904 1.00 89.62 167 THR A C 1
ATOM 1225 O O . THR A 1 167 ? -10.314 -0.926 -13.997 1.00 89.62 167 THR A O 1
ATOM 1228 N N . ASP A 1 168 ? -8.527 -0.959 -15.346 1.00 89.44 168 ASP A N 1
ATOM 1229 C CA . ASP A 1 168 ? -8.017 -2.260 -14.888 1.00 89.44 168 ASP A CA 1
ATOM 1230 C C . ASP A 1 168 ? -7.740 -2.290 -13.376 1.00 89.44 168 ASP A C 1
ATOM 1232 O O . ASP A 1 168 ? -7.930 -3.321 -12.729 1.00 89.44 168 ASP A O 1
ATOM 1236 N N . GLY A 1 169 ? -7.353 -1.151 -12.790 1.00 88.94 169 GLY A N 1
ATOM 1237 C CA . GLY A 1 169 ? -7.073 -1.035 -11.358 1.00 88.94 169 GLY A CA 1
ATOM 1238 C C . GLY A 1 169 ? -8.319 -1.114 -10.478 1.00 88.94 169 GLY A C 1
ATOM 1239 O O . GLY A 1 169 ? -8.209 -1.452 -9.301 1.00 88.94 169 GLY A O 1
ATOM 1240 N N . ARG A 1 170 ? -9.513 -0.871 -11.037 1.00 90.75 170 ARG A N 1
ATOM 1241 C CA . ARG A 1 170 ? -10.778 -0.864 -10.286 1.00 90.75 170 ARG A CA 1
ATOM 1242 C C . ARG A 1 170 ? -11.046 -2.182 -9.567 1.00 90.75 170 ARG A C 1
ATOM 1244 O O . ARG A 1 170 ? -11.449 -2.175 -8.407 1.00 90.75 170 ARG A O 1
ATOM 1251 N N . ARG A 1 171 ? -10.743 -3.301 -10.230 1.00 89.81 171 ARG A N 1
ATOM 1252 C CA . ARG A 1 171 ? -10.988 -4.652 -9.706 1.00 89.81 171 ARG A CA 1
ATOM 1253 C C . ARG A 1 171 ? -10.254 -4.933 -8.400 1.00 89.81 171 ARG A C 1
ATOM 1255 O O . ARG A 1 171 ? -10.773 -5.669 -7.571 1.00 89.81 171 ARG A O 1
ATOM 1262 N N . LEU A 1 172 ? -9.071 -4.346 -8.202 1.00 90.56 172 LEU A N 1
ATOM 1263 C CA . LEU A 1 172 ? -8.338 -4.494 -6.944 1.00 90.56 172 LEU A CA 1
ATOM 1264 C C . LEU A 1 172 ? -9.150 -3.932 -5.773 1.00 90.56 172 LEU A C 1
ATOM 1266 O O . LEU A 1 172 ? -9.302 -4.585 -4.746 1.00 90.56 172 LEU A O 1
ATOM 1270 N N . PHE A 1 173 ? -9.679 -2.721 -5.938 1.00 89.12 173 PHE A N 1
ATOM 1271 C CA . PHE A 1 173 ? -10.456 -2.048 -4.902 1.00 89.12 173 PHE A CA 1
ATOM 1272 C C . PHE A 1 173 ? -11.811 -2.724 -4.676 1.00 89.12 173 PHE A C 1
ATOM 1274 O O . PHE A 1 173 ? -12.266 -2.793 -3.539 1.00 89.12 173 PHE A O 1
ATOM 1281 N N . GLU A 1 174 ? -12.432 -3.260 -5.731 1.00 88.44 174 GLU A N 1
ATOM 1282 C CA . GLU A 1 174 ? -13.658 -4.063 -5.623 1.00 88.44 174 GLU A CA 1
ATOM 1283 C C . GLU A 1 174 ? -13.406 -5.348 -4.816 1.00 88.44 174 GLU A C 1
ATOM 1285 O O . GLU A 1 174 ? -14.122 -5.608 -3.852 1.00 88.44 174 GLU A O 1
ATOM 1290 N N . GLY A 1 175 ? -12.333 -6.089 -5.111 1.00 85.12 175 GLY A N 1
ATOM 1291 C CA . GLY A 1 175 ? -11.976 -7.298 -4.357 1.00 85.12 175 GLY A CA 1
ATOM 1292 C C . GLY A 1 175 ? -11.587 -7.023 -2.898 1.00 85.12 175 GLY A C 1
ATOM 1293 O O . GLY A 1 175 ? -11.917 -7.804 -2.003 1.00 85.12 175 GLY A O 1
ATOM 1294 N N . LEU A 1 176 ? -10.945 -5.880 -2.622 1.00 79.88 176 LEU A N 1
ATOM 1295 C CA . LEU A 1 176 ? -10.677 -5.454 -1.245 1.00 79.88 176 LEU A CA 1
ATOM 1296 C C . LEU A 1 176 ? -11.976 -5.263 -0.460 1.00 79.88 176 LEU A C 1
ATOM 1298 O O . LEU A 1 176 ? -12.019 -5.646 0.701 1.00 79.88 176 LEU A O 1
ATOM 1302 N N . LEU A 1 177 ? -13.036 -4.730 -1.077 1.00 72.19 177 LEU A N 1
ATOM 1303 C CA . LEU A 1 177 ? -14.331 -4.587 -0.408 1.00 72.19 177 LEU A CA 1
ATOM 1304 C C . LEU A 1 177 ? -14.985 -5.924 -0.095 1.00 72.19 177 LEU A C 1
ATOM 1306 O O . LEU A 1 177 ? -15.518 -6.077 0.999 1.00 72.19 177 LEU A O 1
ATOM 1310 N N . GLU A 1 178 ? -14.934 -6.874 -1.027 1.00 75.06 178 GLU A N 1
ATOM 1311 C CA . GLU A 1 178 ? -15.494 -8.217 -0.830 1.00 75.06 178 GLU A CA 1
ATOM 1312 C C . GLU A 1 178 ? -14.825 -8.954 0.336 1.00 75.06 178 GLU A C 1
ATOM 1314 O O . GLU A 1 178 ? -15.458 -9.770 0.995 1.00 75.06 178 GLU A O 1
ATOM 1319 N N . THR A 1 179 ? -13.561 -8.636 0.626 1.00 65.50 179 THR A N 1
ATOM 1320 C CA . THR A 1 179 ? -12.783 -9.280 1.696 1.00 65.50 179 THR A CA 1
ATOM 1321 C C . THR A 1 179 ? -13.134 -8.752 3.096 1.00 65.50 179 THR A C 1
ATOM 1323 O O . THR A 1 179 ? -12.852 -9.418 4.090 1.00 65.50 179 THR A O 1
ATOM 1326 N N . VAL A 1 180 ? -13.736 -7.561 3.202 1.00 65.69 180 VAL A N 1
ATOM 1327 C CA . VAL A 1 180 ? -14.074 -6.917 4.491 1.00 65.69 180 VAL A CA 1
ATOM 1328 C C . VAL A 1 180 ? -15.568 -6.644 4.691 1.00 65.69 180 VAL A C 1
ATOM 1330 O O . VAL A 1 180 ? -15.947 -6.086 5.725 1.00 65.69 180 VAL A O 1
ATOM 1333 N N . ALA A 1 181 ? -16.403 -7.008 3.716 1.00 56.34 181 ALA A N 1
ATOM 1334 C CA . ALA A 1 181 ? -17.864 -7.012 3.814 1.00 56.34 181 ALA A CA 1
ATOM 1335 C C . ALA A 1 181 ? -18.373 -8.282 4.511 1.00 56.34 181 ALA A C 1
ATOM 1337 O O . ALA A 1 181 ? -19.336 -8.143 5.300 1.00 56.34 181 ALA A O 1
#

pLDDT: mean 93.0, std 7.54, range [56.34, 98.56]

Sequence (181 aa):
MKSAVIVFPGSNCDRDLAVAIREVTGHAPVMLWHGESELPDGIGLIAVPGGFSYGDYLRSGAMAARSRIMPSIIEAAGRGVPVLGICNGFQILTEAGLLPVAHHDGNFTADGETLDRLEGEGRVAFRYAESVNGSARDIAGILNDAGNVLGMMPHPERVIEAAHGKTDGRRLFEGLLETVA

Foldseek 3Di:
DEAEEEDAAFFDCSVLVQVLLCVQVVDGHHDHYLQDQEDDPPHQEYEYGDGQHVVCVPHQLLVSLPGNNNVNVVVCVVVLRAYEAEQSGLQNCCNVVVDPNADRSQQGHDDPVVVVVQVVLVFQPDADPDDDPNHDVRRFWGAGSSRRYIYGYDDLSCACDCVSVHRVSSVVSNVSVVVRD